Protein AF-A0A957TUW6-F1 (afdb_monomer_lite)

pLDDT: mean 89.95, std 15.21, range [34.91, 98.31]

Secondary structure (DSSP, 8-state):
------PPPSS--------HHHHHHHHHHT--HHHHHHHHHTT---S--HHHHHHHHHHHHH-

Radius of gyration: 13.55 Å; chains: 1; bounding box: 36×26×31 Å

Sequence (63 aa):
MSNTVQQRPLFILGQIYLTPGAETALEHADLSPFDLIARHVHGDWGELPPEDIQANENALVQG

Foldseek 3Di:
DDPDPQQDFLDDDDDDDADPVNVVVCVVVVHDPVVVVSCLRRLNPDDDDPVVSVVSVVVSPPD

Structure (mmCIF, N/CA/C/O backbone):
data_AF-A0A957TUW6-F1
#
_entry.id   AF-A0A957TUW6-F1
#
loop_
_atom_site.group_PDB
_atom_site.id
_atom_site.type_symbol
_atom_site.label_atom_id
_atom_site.label_alt_id
_atom_site.label_comp_id
_atom_site.label_asym_id
_atom_site.label_entity_id
_atom_site.label_seq_id
_atom_site.pdbx_PDB_ins_code
_atom_site.Cartn_x
_atom_site.Cartn_y
_atom_site.Cartn_z
_atom_site.occupancy
_atom_site.B_iso_or_equiv
_atom_site.auth_seq_id
_atom_site.auth_comp_id
_atom_site.auth_asym_id
_atom_site.auth_atom_id
_atom_site.pdbx_PDB_model_num
ATOM 1 N N . MET A 1 1 ? -23.512 -9.949 -13.409 1.00 34.91 1 MET A N 1
ATOM 2 C CA . MET A 1 1 ? -23.929 -8.678 -12.781 1.00 34.91 1 MET A CA 1
ATOM 3 C C . MET A 1 1 ? -23.289 -8.643 -11.402 1.00 34.91 1 MET A C 1
ATOM 5 O O . MET A 1 1 ? -23.873 -9.166 -10.464 1.00 34.91 1 MET A O 1
ATOM 9 N N . SER A 1 2 ? -22.044 -8.173 -11.297 1.00 38.78 2 SER A N 1
ATOM 10 C CA . SER A 1 2 ? -21.333 -8.146 -10.013 1.00 38.78 2 SER A CA 1
ATOM 11 C C . SER A 1 2 ? -21.684 -6.854 -9.292 1.00 38.78 2 SER A C 1
ATOM 13 O O . SER A 1 2 ? -21.353 -5.768 -9.754 1.00 38.78 2 SER A O 1
ATOM 15 N N . ASN A 1 3 ? -22.433 -6.993 -8.204 1.00 41.50 3 ASN A N 1
ATOM 16 C CA . ASN A 1 3 ? -22.861 -5.907 -7.340 1.00 41.50 3 ASN A CA 1
ATOM 17 C C . ASN A 1 3 ? -21.695 -5.542 -6.408 1.00 41.50 3 ASN A C 1
ATOM 19 O O . ASN A 1 3 ? -21.604 -6.057 -5.297 1.00 41.50 3 ASN A O 1
ATOM 23 N N . THR A 1 4 ? -20.749 -4.729 -6.874 1.00 48.56 4 THR A N 1
ATOM 24 C CA . THR A 1 4 ? -19.698 -4.175 -6.016 1.00 48.56 4 THR A CA 1
ATOM 25 C C . THR A 1 4 ? -20.294 -3.022 -5.226 1.00 48.56 4 THR A C 1
ATOM 27 O O . THR A 1 4 ? -20.400 -1.897 -5.707 1.00 48.56 4 THR A O 1
ATOM 30 N N . VAL A 1 5 ? -20.707 -3.304 -3.989 1.00 53.94 5 VAL A N 1
ATOM 31 C CA . VAL A 1 5 ? -20.848 -2.254 -2.981 1.00 53.94 5 VAL A CA 1
ATOM 32 C C . VAL A 1 5 ? -19.481 -1.579 -2.912 1.00 53.94 5 VAL A C 1
ATOM 34 O O . VAL A 1 5 ? -18.521 -2.202 -2.466 1.00 53.94 5 VAL A O 1
ATOM 37 N N . GLN A 1 6 ? -19.363 -0.349 -3.422 1.00 57.16 6 GLN A N 1
ATOM 38 C CA . GLN A 1 6 ? -18.193 0.477 -3.145 1.00 57.16 6 GLN A CA 1
ATOM 39 C C . GLN A 1 6 ? -18.160 0.665 -1.628 1.00 57.16 6 GLN A C 1
ATOM 41 O O . GLN A 1 6 ? -18.938 1.444 -1.071 1.00 57.16 6 GLN A O 1
ATOM 46 N N . GLN A 1 7 ? -17.325 -0.132 -0.960 1.00 73.19 7 GLN A N 1
ATOM 47 C CA . GLN A 1 7 ? -17.003 0.045 0.449 1.00 73.19 7 GLN A CA 1
ATOM 48 C C . GLN A 1 7 ? -16.503 1.480 0.623 1.00 73.19 7 GLN A C 1
ATOM 50 O O . GLN A 1 7 ? -15.900 2.043 -0.287 1.00 73.19 7 GLN A O 1
ATOM 55 N N . ARG A 1 8 ? -16.803 2.115 1.754 1.00 90.50 8 ARG A N 1
ATOM 56 C CA . ARG A 1 8 ? -16.239 3.440 2.046 1.00 90.50 8 ARG A CA 1
ATOM 57 C C . ARG A 1 8 ? -14.788 3.266 2.498 1.00 90.50 8 ARG A C 1
ATOM 59 O O . ARG A 1 8 ? -14.503 2.256 3.141 1.00 90.50 8 ARG A O 1
ATOM 66 N N . PRO A 1 9 ? -13.891 4.220 2.201 1.00 94.56 9 PRO A N 1
ATOM 67 C CA . PRO A 1 9 ? -12.528 4.159 2.711 1.00 94.56 9 PRO A CA 1
ATOM 68 C C . PRO A 1 9 ? -12.555 4.116 4.244 1.00 94.56 9 PRO A C 1
ATOM 70 O O . PRO A 1 9 ? -13.285 4.884 4.876 1.00 94.56 9 PRO A O 1
ATOM 73 N N . LEU A 1 10 ? -11.778 3.206 4.828 1.00 95.19 10 LEU A N 1
ATOM 74 C CA . LEU A 1 10 ? -11.690 2.977 6.271 1.00 95.19 10 LEU A CA 1
ATOM 75 C C . LEU A 1 10 ? -10.912 4.093 6.979 1.00 95.19 10 LEU A C 1
ATOM 77 O O . LEU A 1 10 ? -11.135 4.354 8.158 1.00 95.19 10 LEU A O 1
ATOM 81 N N . PHE A 1 11 ? -10.032 4.782 6.250 1.00 93.69 11 PHE A N 1
ATOM 82 C CA . PHE A 1 11 ? -9.235 5.903 6.734 1.00 93.69 11 PHE A CA 1
ATOM 83 C C . PHE A 1 11 ? -8.882 6.866 5.591 1.00 93.69 11 PHE A C 1
ATOM 85 O O . PHE A 1 11 ? -9.062 6.565 4.410 1.00 93.69 11 PHE A O 1
ATOM 92 N N . ILE A 1 12 ? -8.397 8.058 5.944 1.00 94.00 12 ILE A N 1
ATOM 93 C CA . ILE A 1 12 ? -7.976 9.075 4.974 1.00 94.00 12 ILE A CA 1
ATOM 94 C C . ILE A 1 12 ? -6.531 8.795 4.560 1.00 94.00 12 ILE A C 1
ATOM 96 O O . ILE A 1 12 ? -5.654 8.665 5.411 1.00 94.00 12 ILE A O 1
ATOM 100 N N . LEU A 1 13 ? -6.275 8.744 3.253 1.00 94.12 13 LEU A N 1
ATOM 101 C CA . LEU A 1 13 ? -4.918 8.609 2.729 1.00 94.12 13 LEU A CA 1
ATOM 102 C C . LEU A 1 13 ? -4.119 9.901 2.927 1.00 94.12 13 LEU A C 1
ATOM 104 O O . LEU A 1 13 ? -4.614 11.004 2.687 1.00 94.12 13 LEU A O 1
ATOM 108 N N . GLY A 1 14 ? -2.860 9.742 3.330 1.00 93.69 14 GLY A N 1
ATOM 109 C CA . GLY A 1 14 ? -1.870 10.813 3.309 1.00 93.69 14 GLY A CA 1
ATOM 110 C C . GLY A 1 14 ? -1.297 11.049 1.909 1.00 93.69 14 GLY A C 1
ATOM 111 O O . GLY A 1 14 ? -1.845 10.620 0.892 1.00 93.69 14 GLY A O 1
ATOM 112 N N . GLN A 1 15 ? -0.148 11.720 1.856 1.00 96.06 15 GLN A N 1
ATOM 113 C CA . GLN A 1 15 ? 0.617 11.838 0.616 1.00 96.06 15 GLN A CA 1
ATOM 114 C C . GLN A 1 15 ? 1.247 10.488 0.262 1.00 96.06 15 GLN A C 1
ATOM 116 O O . GLN A 1 15 ? 1.921 9.872 1.086 1.00 96.06 15 GLN A O 1
ATOM 121 N N . ILE A 1 16 ? 1.025 10.041 -0.972 1.00 95.06 16 ILE A N 1
ATOM 122 C CA . ILE A 1 16 ? 1.564 8.784 -1.489 1.00 95.06 16 ILE A CA 1
ATOM 123 C C . ILE A 1 16 ? 2.878 9.091 -2.199 1.00 95.06 16 ILE A C 1
ATOM 125 O O . ILE A 1 16 ? 2.928 9.940 -3.090 1.00 95.06 16 ILE A O 1
ATOM 129 N N . TYR A 1 17 ? 3.929 8.373 -1.820 1.00 95.44 17 TYR A N 1
ATOM 130 C CA . TYR A 1 17 ? 5.238 8.445 -2.455 1.00 95.44 17 TYR A CA 1
ATOM 131 C C . TYR A 1 17 ? 5.625 7.061 -2.958 1.00 95.44 17 TYR A C 1
ATOM 133 O O . TYR A 1 17 ? 5.459 6.070 -2.247 1.00 95.44 17 TYR A O 1
ATOM 141 N N . LEU A 1 18 ? 6.163 7.005 -4.172 1.00 96.19 18 LEU A N 1
ATOM 142 C CA . LEU A 1 18 ? 6.662 5.782 -4.780 1.00 96.19 18 LEU A CA 1
ATOM 143 C C . LEU A 1 18 ? 8.181 5.881 -4.903 1.00 96.19 18 LEU A C 1
ATOM 145 O O . LEU A 1 18 ? 8.705 6.838 -5.470 1.00 96.19 18 LEU A O 1
ATOM 149 N N . THR A 1 19 ? 8.897 4.916 -4.331 1.00 97.62 19 THR A N 1
ATOM 150 C CA . THR A 1 19 ? 10.349 4.832 -4.511 1.00 97.62 19 THR A CA 1
ATOM 151 C C . THR A 1 19 ? 10.661 4.186 -5.865 1.00 97.62 19 THR A C 1
ATOM 153 O O . THR A 1 19 ? 9.875 3.353 -6.319 1.00 97.62 19 THR A O 1
ATOM 156 N N . PRO A 1 20 ? 11.823 4.464 -6.487 1.00 98.12 20 PRO A N 1
ATOM 157 C CA . PRO A 1 20 ? 12.194 3.815 -7.750 1.00 98.12 20 PRO A CA 1
ATOM 158 C C . PRO A 1 20 ? 12.216 2.280 -7.667 1.00 98.12 20 PRO A C 1
ATOM 160 O O . PRO A 1 20 ? 11.862 1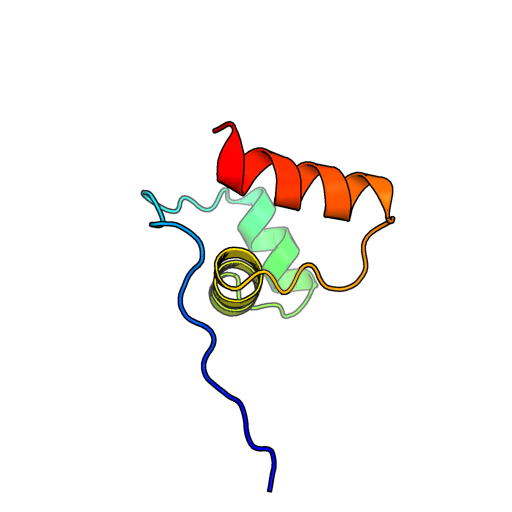.590 -8.619 1.00 98.12 20 PRO A O 1
ATOM 163 N N . GLY A 1 21 ? 12.596 1.728 -6.507 1.00 98.19 21 GLY A N 1
ATOM 164 C CA . GLY A 1 21 ? 12.564 0.282 -6.278 1.00 98.19 21 GLY A CA 1
ATOM 165 C C . GLY A 1 21 ? 11.142 -0.281 -6.223 1.00 98.19 21 GLY A C 1
ATOM 166 O O . GLY A 1 21 ? 10.896 -1.354 -6.766 1.00 98.19 21 GLY A O 1
ATOM 167 N N . ALA A 1 22 ? 10.201 0.448 -5.614 1.00 96.88 22 ALA A N 1
ATOM 168 C CA . ALA A 1 22 ? 8.794 0.057 -5.596 1.00 96.88 22 ALA A CA 1
ATOM 169 C C . ALA A 1 22 ? 8.161 0.160 -6.991 1.00 96.88 22 ALA A C 1
ATOM 171 O O . ALA A 1 22 ? 7.453 -0.755 -7.395 1.00 96.88 22 ALA A O 1
ATOM 172 N N . GLU A 1 23 ? 8.462 1.222 -7.742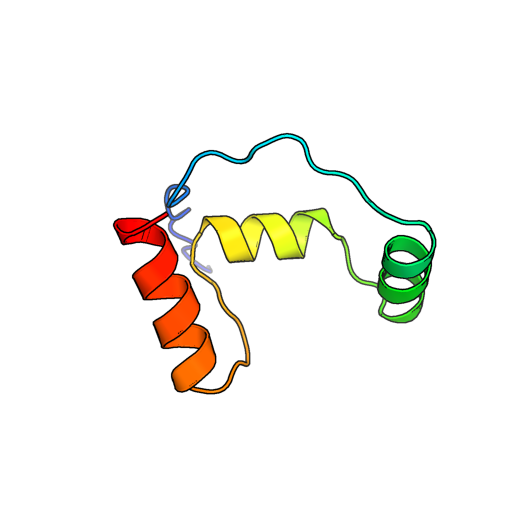 1.00 97.50 23 GLU A N 1
ATOM 173 C CA . GLU A 1 23 ? 8.042 1.379 -9.140 1.00 97.50 23 GLU A CA 1
ATOM 174 C C . GLU A 1 23 ? 8.514 0.199 -9.995 1.00 97.50 23 GLU A C 1
ATOM 176 O O . GLU A 1 23 ? 7.698 -0.501 -10.586 1.00 97.50 23 GLU A O 1
ATOM 181 N N . THR A 1 24 ? 9.812 -0.113 -9.935 1.00 98.31 24 THR A N 1
ATOM 182 C CA . THR A 1 24 ? 10.401 -1.258 -10.646 1.00 98.31 24 THR A CA 1
ATOM 183 C C . THR A 1 24 ? 9.726 -2.581 -10.259 1.00 98.31 24 THR A C 1
ATOM 185 O O . THR A 1 24 ? 9.506 -3.439 -11.110 1.00 98.31 24 THR A O 1
ATOM 188 N N . ALA A 1 25 ? 9.407 -2.795 -8.978 1.00 98.06 25 ALA A N 1
ATOM 189 C CA . ALA A 1 25 ? 8.738 -4.019 -8.531 1.00 98.06 25 ALA A CA 1
ATOM 190 C C . ALA A 1 25 ? 7.302 -4.131 -9.071 1.00 98.06 25 ALA A C 1
ATOM 192 O O . ALA A 1 25 ? 6.887 -5.214 -9.481 1.00 98.06 25 ALA A O 1
ATOM 193 N N . LEU A 1 26 ? 6.564 -3.019 -9.094 1.00 97.38 26 LEU A N 1
ATOM 194 C CA . LEU A 1 26 ? 5.199 -2.960 -9.618 1.00 97.38 26 LEU A CA 1
ATOM 195 C C . LEU A 1 26 ? 5.158 -3.188 -11.131 1.00 97.38 26 LEU A C 1
ATOM 197 O O . LEU A 1 26 ? 4.312 -3.946 -11.597 1.00 97.38 26 LEU A O 1
ATOM 201 N N . GLU A 1 27 ? 6.098 -2.605 -11.880 1.00 97.19 27 GLU A N 1
ATOM 202 C CA . GLU A 1 27 ? 6.230 -2.821 -13.326 1.00 97.19 27 GLU A CA 1
ATOM 203 C C . GLU A 1 27 ? 6.491 -4.294 -13.661 1.00 97.19 27 GLU A C 1
ATOM 205 O O . GLU A 1 27 ? 5.811 -4.864 -14.511 1.00 97.19 27 GLU A O 1
ATOM 210 N N . HIS A 1 28 ? 7.429 -4.947 -12.965 1.00 98.31 28 HIS A N 1
ATOM 211 C CA . HIS A 1 28 ? 7.700 -6.374 -13.175 1.00 98.31 28 HIS A CA 1
ATOM 212 C C . HIS A 1 28 ? 6.506 -7.270 -12.829 1.00 98.31 28 HIS A C 1
ATOM 214 O O . HIS A 1 28 ? 6.373 -8.354 -13.397 1.00 98.31 28 HIS A O 1
ATOM 220 N N . ALA A 1 29 ? 5.671 -6.842 -11.882 1.00 96.88 29 ALA A N 1
ATOM 221 C CA . ALA A 1 29 ? 4.479 -7.567 -11.469 1.00 96.88 29 ALA A CA 1
ATOM 222 C C . ALA A 1 29 ? 3.242 -7.255 -12.334 1.00 96.88 29 ALA A C 1
ATOM 224 O O . ALA A 1 29 ? 2.215 -7.897 -12.133 1.00 96.88 29 ALA A O 1
ATOM 225 N N . ASP A 1 30 ? 3.330 -6.297 -13.267 1.00 97.31 30 ASP A N 1
ATOM 226 C CA . ASP A 1 30 ? 2.197 -5.753 -14.032 1.00 97.31 30 ASP A CA 1
ATOM 227 C C . ASP A 1 30 ? 1.041 -5.292 -13.119 1.00 97.31 30 ASP A C 1
ATOM 229 O O . ASP A 1 30 ? -0.137 -5.575 -13.343 1.00 97.31 30 ASP A O 1
ATOM 233 N N . LEU A 1 31 ? 1.393 -4.609 -12.022 1.00 96.25 31 LEU A N 1
ATOM 234 C CA . LEU A 1 31 ? 0.444 -4.137 -11.016 1.00 96.25 31 LEU A CA 1
ATOM 235 C C . LEU A 1 31 ? 0.359 -2.614 -10.991 1.00 96.25 31 LEU A C 1
ATOM 237 O O . LEU A 1 31 ? 1.361 -1.905 -10.913 1.00 96.25 31 LEU A O 1
ATOM 241 N N . SER A 1 32 ? -0.869 -2.102 -10.943 1.00 9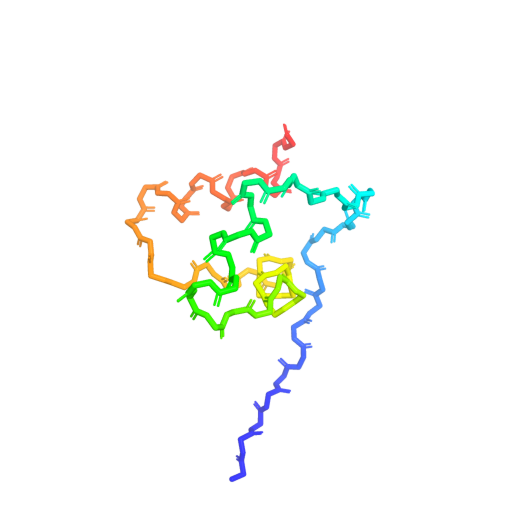5.50 32 SER A N 1
ATOM 242 C CA . SER A 1 32 ? -1.127 -0.691 -10.671 1.00 95.50 32 SER A CA 1
ATOM 243 C C . SER A 1 32 ? -0.982 -0.404 -9.169 1.00 95.50 32 SER A C 1
ATOM 245 O O . SER A 1 32 ? -1.690 -1.018 -8.361 1.00 95.50 32 SER A O 1
ATOM 247 N N . PRO A 1 33 ? -0.148 0.571 -8.750 1.00 95.38 33 PRO A 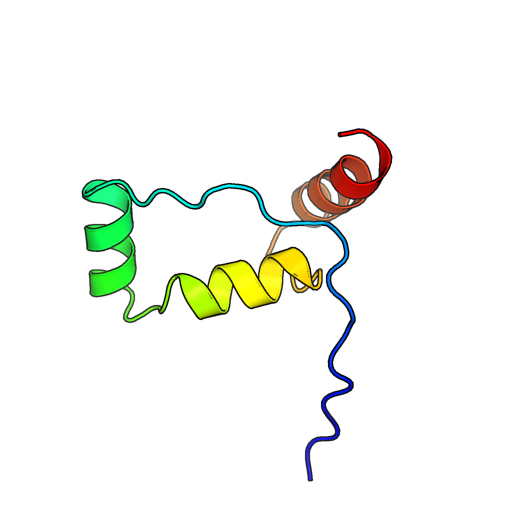N 1
ATOM 248 C CA . PRO A 1 33 ? -0.091 0.985 -7.348 1.00 95.38 33 PRO A CA 1
ATOM 249 C C . PRO A 1 33 ? -1.444 1.499 -6.846 1.00 95.38 33 PRO A C 1
ATOM 251 O O . PRO A 1 33 ? -1.796 1.288 -5.687 1.00 95.38 33 PRO A O 1
ATOM 254 N N . PHE A 1 34 ? -2.223 2.156 -7.711 1.00 95.25 34 PHE A N 1
ATOM 255 C CA . PHE A 1 34 ? -3.520 2.712 -7.336 1.00 95.25 34 PHE A CA 1
ATOM 256 C C . PHE A 1 34 ? -4.541 1.627 -7.010 1.00 95.25 34 PHE A C 1
ATOM 258 O O . PHE A 1 34 ? -5.336 1.819 -6.094 1.00 95.25 34 PHE A O 1
ATOM 265 N N . ASP A 1 35 ? -4.483 0.481 -7.690 1.00 94.19 35 ASP A N 1
ATOM 266 C CA . ASP A 1 35 ? -5.381 -0.638 -7.405 1.00 94.19 35 ASP A CA 1
ATOM 267 C C . ASP A 1 35 ? -5.065 -1.239 -6.033 1.00 94.19 35 ASP A C 1
ATOM 269 O O . ASP A 1 35 ? -5.971 -1.495 -5.242 1.00 94.19 35 ASP A O 1
ATOM 273 N N . LEU A 1 36 ? -3.779 -1.388 -5.697 1.00 94.25 36 LEU A N 1
ATOM 274 C CA . LEU A 1 36 ? -3.355 -1.892 -4.388 1.00 94.25 36 LEU A CA 1
ATOM 275 C C . LEU A 1 36 ? -3.734 -0.933 -3.254 1.00 94.25 36 LEU A C 1
ATOM 277 O O . LEU A 1 36 ? -4.267 -1.361 -2.231 1.00 94.25 36 LEU A O 1
ATOM 281 N N . ILE A 1 37 ? -3.517 0.368 -3.446 1.00 95.38 37 ILE A N 1
ATOM 282 C CA . ILE A 1 37 ? -3.876 1.393 -2.458 1.00 95.38 37 ILE A CA 1
ATOM 283 C C . ILE A 1 37 ? -5.394 1.463 -2.282 1.00 95.38 37 ILE A C 1
ATOM 285 O O . ILE A 1 37 ? -5.880 1.549 -1.153 1.00 95.38 37 ILE A O 1
ATOM 289 N N . ALA A 1 38 ? -6.151 1.386 -3.381 1.00 95.06 38 ALA A N 1
ATOM 290 C CA . ALA A 1 38 ? -7.604 1.352 -3.336 1.00 95.06 38 ALA A CA 1
ATOM 291 C C . ALA A 1 38 ? -8.106 0.122 -2.574 1.00 95.06 38 ALA A C 1
ATOM 293 O O . ALA A 1 38 ? -9.004 0.254 -1.752 1.00 95.06 38 ALA A O 1
ATOM 294 N N . ARG A 1 39 ? -7.524 -1.059 -2.783 1.00 94.56 39 ARG A N 1
ATOM 295 C CA . ARG A 1 39 ? -7.883 -2.259 -2.014 1.00 94.56 39 ARG A CA 1
ATOM 296 C C . ARG A 1 39 ? -7.590 -2.077 -0.526 1.00 94.56 39 ARG A C 1
ATOM 298 O O . ARG A 1 39 ? -8.487 -2.237 0.299 1.00 94.56 39 ARG A O 1
ATOM 305 N N . HIS A 1 40 ? -6.383 -1.625 -0.199 1.00 93.44 40 HIS A N 1
ATOM 306 C CA . HIS A 1 40 ? -5.931 -1.450 1.178 1.00 93.44 40 HIS A CA 1
ATOM 307 C C . HIS A 1 40 ? -6.790 -0.446 1.964 1.00 93.44 40 HIS A C 1
ATOM 309 O O . HIS A 1 40 ? -7.249 -0.751 3.062 1.00 93.44 40 HIS A O 1
ATOM 315 N N . VAL A 1 41 ? -7.094 0.728 1.395 1.00 96.06 41 VAL A N 1
ATOM 316 C CA . VAL A 1 41 ? -7.930 1.729 2.085 1.00 96.06 41 VAL A CA 1
ATOM 317 C C . VAL A 1 41 ? -9.371 1.250 2.301 1.00 96.06 41 VAL A C 1
ATOM 319 O O . VAL A 1 41 ? -10.064 1.769 3.170 1.00 96.06 41 VAL A O 1
ATOM 322 N N . HIS A 1 42 ? -9.830 0.254 1.543 1.00 95.62 42 HIS A N 1
ATOM 323 C CA . HIS A 1 42 ? -11.155 -0.350 1.687 1.00 95.62 42 HIS A CA 1
ATOM 324 C C . HIS A 1 42 ? -11.152 -1.660 2.490 1.00 95.62 42 HIS A C 1
ATOM 326 O O . HIS A 1 42 ? -12.196 -2.304 2.588 1.00 95.62 42 HIS A O 1
ATOM 332 N N . GLY A 1 43 ? -10.012 -2.052 3.068 1.00 93.75 43 GLY A N 1
ATOM 333 C CA . GLY A 1 43 ? -9.888 -3.272 3.869 1.00 93.75 43 GLY A CA 1
ATOM 334 C C . GLY A 1 43 ? -9.846 -4.565 3.059 1.00 93.75 43 GLY A C 1
ATOM 335 O O . GLY A 1 43 ? -10.030 -5.646 3.609 1.00 93.75 43 GLY A O 1
ATOM 336 N N . ASP A 1 44 ? -9.610 -4.487 1.749 1.00 94.81 44 ASP A N 1
ATOM 337 C CA . ASP A 1 44 ? -9.250 -5.664 0.964 1.00 94.81 44 ASP A CA 1
ATOM 338 C C . ASP A 1 44 ? -7.755 -5.935 1.155 1.00 94.81 44 ASP A C 1
ATOM 340 O O . ASP A 1 44 ? -6.894 -5.393 0.458 1.00 94.81 44 ASP A O 1
ATOM 344 N N . TRP A 1 45 ? -7.465 -6.775 2.147 1.00 92.38 45 TRP A N 1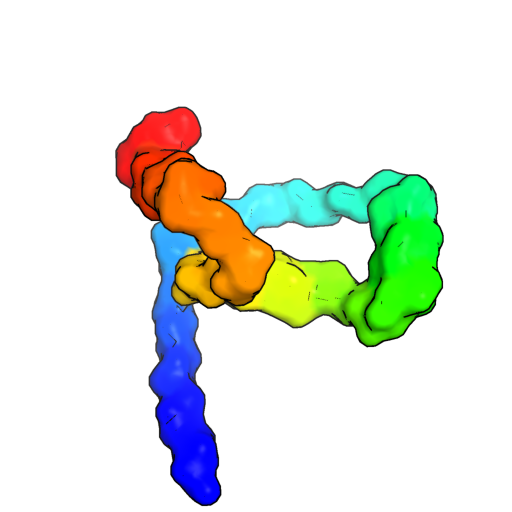
ATOM 345 C CA . TRP A 1 45 ? -6.111 -7.196 2.498 1.00 92.38 45 TRP A CA 1
ATOM 346 C C . TRP A 1 45 ? -5.522 -8.224 1.526 1.00 92.38 45 TRP A C 1
ATOM 348 O O . TRP A 1 45 ? -4.318 -8.461 1.542 1.00 92.38 45 TRP A O 1
ATOM 358 N N . GLY A 1 46 ? -6.344 -8.816 0.656 1.00 90.25 46 GLY A N 1
ATOM 359 C CA . GLY A 1 46 ? -5.922 -9.870 -0.257 1.00 90.25 46 GLY A CA 1
ATOM 360 C C . GLY A 1 46 ? -5.472 -11.145 0.452 1.00 90.25 46 GLY A C 1
ATOM 361 O O . GLY A 1 46 ? -6.137 -11.642 1.359 1.00 90.25 46 GLY A O 1
ATOM 362 N N . GLU A 1 47 ? -4.356 -11.700 -0.014 1.00 92.75 47 GLU A N 1
ATOM 363 C CA . GLU A 1 47 ? -3.795 -12.954 0.484 1.00 92.75 47 GLU A CA 1
ATOM 364 C C . GLU A 1 47 ? -2.683 -12.658 1.489 1.00 92.75 47 GLU A C 1
ATOM 366 O O . GLU A 1 47 ? -1.520 -12.494 1.122 1.00 92.75 47 GLU A O 1
ATOM 371 N N . LEU A 1 48 ? -3.059 -12.575 2.764 1.00 94.62 48 LEU A N 1
ATOM 372 C CA . LEU A 1 48 ? -2.136 -12.389 3.878 1.00 94.62 48 LEU A CA 1
ATOM 373 C C . LEU A 1 48 ? -2.376 -13.447 4.963 1.00 94.62 48 LEU A C 1
ATOM 375 O O . LEU A 1 48 ? -3.504 -13.934 5.112 1.00 94.62 48 LEU A O 1
ATOM 379 N N . PRO A 1 49 ? -1.343 -13.797 5.747 1.00 97.69 49 PRO A N 1
ATOM 380 C CA . PRO A 1 49 ? -1.517 -14.569 6.968 1.00 97.69 49 PRO A CA 1
ATOM 381 C C . PRO A 1 49 ? -2.517 -13.902 7.937 1.00 97.69 49 PRO A C 1
ATOM 383 O O . PRO A 1 49 ? -2.618 -12.670 7.966 1.00 97.69 49 PRO A O 1
ATOM 386 N N . PRO A 1 50 ? -3.250 -14.677 8.761 1.00 97.25 50 PRO A N 1
ATOM 387 C CA . PRO A 1 50 ? -4.233 -14.127 9.699 1.00 97.25 50 PRO A CA 1
ATOM 388 C C . PRO A 1 50 ? -3.666 -13.076 10.662 1.00 97.25 50 PRO A C 1
ATOM 390 O O . PRO A 1 50 ? -4.354 -12.117 11.008 1.00 97.25 50 PRO A O 1
ATOM 393 N N . GLU A 1 51 ? -2.420 -13.246 11.094 1.00 97.88 51 GLU A N 1
ATOM 394 C CA . GLU A 1 51 ? -1.714 -12.315 11.970 1.00 97.88 51 GLU A CA 1
ATOM 395 C C . GLU A 1 51 ? -1.501 -10.939 11.326 1.00 97.88 51 GLU A C 1
ATOM 397 O O . GLU A 1 51 ? -1.693 -9.920 11.993 1.00 97.88 51 GLU A O 1
ATOM 402 N N . ASP A 1 52 ? -1.195 -10.900 10.030 1.00 97.50 52 ASP A N 1
ATOM 403 C CA . ASP A 1 52 ? -0.965 -9.662 9.282 1.00 97.50 52 ASP A CA 1
ATOM 404 C C . ASP A 1 52 ? -2.288 -8.947 8.989 1.00 97.50 52 ASP A C 1
ATOM 406 O O . ASP A 1 52 ? -2.381 -7.723 9.096 1.00 97.50 52 ASP A O 1
ATOM 410 N N . ILE A 1 53 ? -3.349 -9.711 8.704 1.00 95.88 53 ILE A N 1
ATOM 411 C CA . ILE A 1 53 ? -4.711 -9.170 8.612 1.00 95.88 53 ILE A CA 1
ATOM 412 C C . ILE A 1 53 ? -5.093 -8.508 9.938 1.00 95.88 53 ILE A C 1
ATOM 414 O O . ILE A 1 53 ? -5.526 -7.358 9.955 1.00 95.88 53 ILE A O 1
ATOM 418 N N . GLN A 1 54 ? -4.893 -9.202 11.061 1.00 96.06 54 GLN A N 1
ATOM 419 C CA . GLN A 1 54 ? -5.241 -8.667 12.373 1.00 96.06 54 GLN A CA 1
ATOM 420 C C . GLN A 1 54 ? -4.415 -7.424 12.727 1.00 96.06 54 GLN A C 1
ATOM 422 O O . GLN A 1 54 ? -4.940 -6.503 13.357 1.00 96.06 54 GLN A O 1
ATOM 427 N N . ALA A 1 55 ? -3.142 -7.376 12.331 1.00 96.56 55 ALA A N 1
ATOM 428 C CA . ALA A 1 55 ? -2.308 -6.194 12.511 1.00 96.56 55 ALA A CA 1
ATOM 429 C C . ALA A 1 55 ? -2.877 -4.978 11.759 1.00 96.56 55 ALA A C 1
ATOM 431 O O . ALA A 1 55 ? -2.996 -3.905 12.353 1.00 96.56 55 ALA A O 1
ATOM 432 N N . ASN A 1 56 ? -3.308 -5.156 10.506 1.00 95.31 56 ASN A N 1
ATOM 433 C CA . ASN A 1 56 ? -3.940 -4.094 9.718 1.00 95.31 56 ASN A CA 1
ATOM 434 C C . ASN A 1 56 ? -5.265 -3.623 10.340 1.00 95.31 56 ASN A C 1
ATOM 436 O O . ASN A 1 56 ? -5.480 -2.421 10.481 1.00 95.31 56 ASN A O 1
ATOM 440 N N . GLU A 1 57 ? -6.120 -4.549 10.786 1.00 95.00 57 GLU A N 1
ATOM 441 C CA . GLU A 1 57 ? -7.374 -4.219 11.484 1.00 95.00 57 GLU A CA 1
ATOM 442 C C . GLU A 1 57 ? -7.123 -3.424 12.776 1.00 95.00 57 GLU A C 1
ATOM 444 O O . GLU A 1 57 ? -7.822 -2.455 13.076 1.00 95.00 57 GLU A O 1
ATOM 449 N N . ASN A 1 58 ? -6.090 -3.791 13.539 1.00 96.06 58 ASN A N 1
ATOM 450 C CA . ASN A 1 58 ? -5.724 -3.075 14.760 1.00 96.06 58 ASN A CA 1
ATOM 451 C C . ASN A 1 58 ? -5.230 -1.651 14.462 1.00 96.06 58 ASN A C 1
ATOM 453 O O . ASN A 1 58 ? -5.565 -0.724 15.205 1.00 96.06 58 ASN A O 1
ATOM 457 N N . ALA A 1 59 ? -4.473 -1.465 13.375 1.00 94.62 59 ALA A N 1
ATOM 458 C CA . ALA A 1 59 ? -3.951 -0.161 12.968 1.00 94.62 59 ALA A CA 1
ATOM 459 C C . ALA A 1 59 ? -5.069 0.850 12.659 1.00 94.62 59 ALA A C 1
ATOM 461 O O . ALA A 1 59 ? -4.925 2.030 12.971 1.00 94.62 59 ALA A O 1
ATOM 462 N N . LEU A 1 60 ? -6.222 0.394 12.151 1.00 93.94 60 LEU A N 1
ATOM 463 C CA . LEU A 1 60 ? -7.391 1.255 11.917 1.00 93.94 60 LEU A CA 1
ATOM 464 C C . LEU A 1 60 ? -7.917 1.926 13.195 1.00 93.94 60 LEU A C 1
ATOM 466 O O . LEU A 1 60 ? -8.502 3.007 13.131 1.00 93.94 60 LEU A O 1
ATOM 470 N N . VAL A 1 61 ? -7.739 1.281 14.350 1.00 93.56 61 VAL A N 1
ATOM 471 C CA . VAL A 1 61 ? -8.229 1.774 15.646 1.00 93.56 61 VAL A CA 1
ATOM 472 C C . VAL A 1 61 ? -7.136 2.509 16.416 1.00 93.56 61 VAL A C 1
ATOM 474 O O . VAL A 1 61 ? -7.432 3.465 17.133 1.00 93.56 61 VAL A O 1
ATOM 477 N N . GLN A 1 62 ? -5.892 2.040 16.314 1.00 91.12 62 GLN A N 1
ATOM 478 C CA . GLN A 1 62 ? -4.811 2.451 17.212 1.00 91.12 62 GLN A CA 1
ATOM 479 C C . GLN A 1 62 ? -3.890 3.528 16.628 1.00 91.12 62 GLN A C 1
ATOM 481 O O . GLN A 1 62 ? -3.370 4.314 17.419 1.00 91.12 62 GLN A O 1
ATOM 486 N N . GLY A 1 63 ? -3.772 3.623 15.296 1.00 70.62 63 GLY A N 1
ATOM 487 C CA . GLY A 1 63 ? -2.893 4.581 14.613 1.00 70.62 63 GLY A CA 1
ATOM 488 C C . GLY A 1 63 ? -1.419 4.200 14.654 1.00 70.62 63 GLY A C 1
ATOM 489 O O . GLY A 1 63 ? -0.839 4.18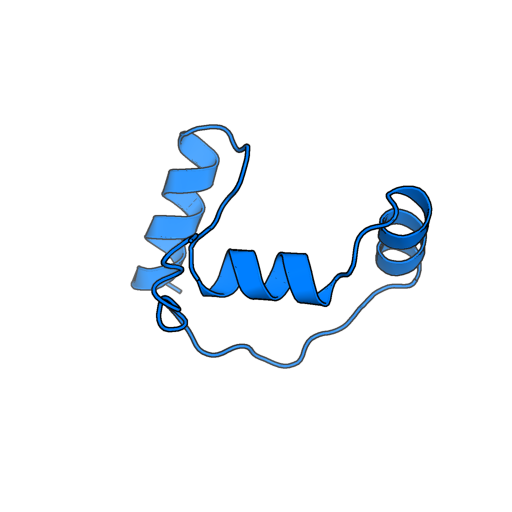0 15.761 1.00 70.62 63 GLY A O 1
#